Protein AF-A0A258F4G3-F1 (afdb_monomer)

Solvent-accessible surface area (backbone atoms only — not comparable to full-atom values): 7274 Å² total; per-residue (Å²): 92,36,35,37,30,39,37,43,31,56,53,98,66,34,34,42,35,40,45,36,30,35,35,77,88,66,51,76,47,81,45,22,35,38,32,41,83,88,64,53,74,43,80,47,88,62,54,54,81,36,67,38,81,53,47,95,53,61,33,77,40,55,47,63,16,36,92,96,49,75,47,42,82,75,41,84,76,43,73,40,77,32,38,36,31,28,35,31,37,32,33,57,94,90,41,79,27,69,17,48,34,36,28,38,33,43,62,53,58,68,37,73,87,48,54,70,58,68,79,51,80,73,86,74,83,81,82,86,81,135

Mean predicted aligned error: 4.15 Å

Sequence (130 aa):
FHFWTWGRFPLRDRTVCFYDATRADGSVLALGVEVDRQGEVREIEPPPLTPFPRSGWRVRRETRADPGHAPRQVMSLLDAPFYSRALVETRIGGETSVGVHEALDLTRYARPWLKPMIAFRVPRRAGWRF

Foldseek 3Di:
DQKWKWKWWDDPFWIKIWIWDQDPVRDIDTWIWIQGPVRDIDTDDFADWAWAQAFPLRATDTDTAHPPWHKDFPAWDDDANFKGWTFIWHHGPNTITTIIMMMGGVNRVPDPVRVVVVVDDGDDDPDDDD

Radius of gyration: 15.57 Å; Cα contacts (8 Å, |Δi|>4): 295; chains: 1; bounding box: 41×30×42 Å

pLDDT: mean 93.41, std 9.29, range [54.09, 98.69]

Nearest PDB structures (foldseek):
  1vkd-assembly1_A  TM=3.384E-01  e=5.674E-01  Thermotoga maritima MSB8
  8wt1-assembly1_C  TM=3.484E-01  e=1.744E+00  Geobacillus stearothermophilus ATCC 12980
  8wt1-assembly1_H  TM=3.507E-01  e=1.836E+00  Geobacillus stearothermophilus ATCC 12980
  8wt1-assembly2_F  TM=3.454E-01  e=2.370E+00  Geobacillus stearothermophilus ATCC 12980
  4udg-assembly1_A  TM=2.204E-01  e=5.097E+00  uncultured organism

Secondary structure (DSSP, 8-state):
--EEEEEEEE-SSEEEEEEEEE-TTS-EEEEEEEEETT--EEEEPPPPEEEEPPPTT---EEEE--TTPPPEEEEEEEEETTEEEEEEEEEETTEEEEEEEEEEEHHHHT-GGGHHHHTSPPPPPS----

Structure (mmCIF, N/CA/C/O backbone):
data_AF-A0A258F4G3-F1
#
_entry.id   AF-A0A258F4G3-F1
#
loop_
_atom_site.group_PDB
_atom_site.id
_atom_site.type_symbol
_atom_site.label_atom_id
_atom_site.label_alt_id
_atom_site.label_comp_id
_atom_site.label_asym_id
_atom_site.label_entity_id
_atom_site.label_seq_id
_atom_site.pdbx_PDB_ins_code
_atom_site.Cartn_x
_atom_site.Cartn_y
_atom_site.Cartn_z
_atom_site.occupancy
_atom_site.B_iso_or_equiv
_atom_site.auth_seq_id
_atom_site.auth_comp_id
_atom_site.auth_asym_id
_atom_site.auth_atom_id
_atom_site.pdbx_PDB_model_num
ATOM 1 N N . PHE A 1 1 ? 13.304 2.522 -3.358 1.00 82.81 1 PHE A N 1
ATOM 2 C CA . PHE A 1 1 ? 12.385 1.423 -2.993 1.00 82.81 1 PHE A CA 1
ATOM 3 C C . PHE A 1 1 ? 12.206 0.512 -4.197 1.00 82.81 1 PHE A C 1
ATOM 5 O O . PHE A 1 1 ? 12.296 1.014 -5.310 1.00 82.81 1 PHE A O 1
ATOM 12 N N . HIS A 1 2 ? 11.969 -0.782 -3.989 1.00 94.06 2 HIS A N 1
ATOM 13 C CA . HIS A 1 2 ? 11.539 -1.722 -5.034 1.00 94.06 2 HIS A CA 1
ATOM 14 C C . HIS A 1 2 ? 10.019 -1.715 -5.182 1.00 94.06 2 HIS A C 1
ATOM 16 O O . HIS A 1 2 ? 9.495 -1.625 -6.290 1.00 94.06 2 HIS A O 1
ATOM 22 N N . PHE A 1 3 ? 9.313 -1.733 -4.054 1.00 97.06 3 PHE A N 1
ATOM 23 C CA . PHE A 1 3 ? 7.858 -1.765 -4.005 1.00 97.06 3 PHE A CA 1
ATOM 24 C C . PHE A 1 3 ? 7.357 -0.951 -2.819 1.00 97.06 3 PHE A C 1
ATOM 26 O O . PHE A 1 3 ? 8.004 -0.932 -1.773 1.00 97.06 3 PHE A O 1
ATOM 33 N N . TRP A 1 4 ? 6.224 -0.283 -2.990 1.00 97.31 4 TRP A N 1
ATOM 34 C CA . TRP A 1 4 ? 5.587 0.507 -1.948 1.00 97.31 4 TRP A CA 1
ATOM 35 C C . TRP A 1 4 ? 4.071 0.400 -2.056 1.00 97.31 4 TRP A C 1
ATOM 37 O O . TRP A 1 4 ? 3.524 0.444 -3.161 1.00 97.31 4 TRP A O 1
ATOM 47 N N . THR A 1 5 ? 3.402 0.295 -0.915 1.00 98.19 5 THR A N 1
ATOM 48 C CA . THR A 1 5 ? 1.953 0.445 -0.814 1.00 98.19 5 THR A CA 1
ATOM 49 C C . THR A 1 5 ? 1.598 1.464 0.245 1.00 98.19 5 THR A C 1
ATOM 51 O O . THR A 1 5 ? 2.279 1.606 1.262 1.00 98.19 5 THR A O 1
ATOM 54 N N . TRP A 1 6 ? 0.489 2.149 0.008 1.00 98.19 6 TRP A N 1
ATOM 55 C CA . TRP A 1 6 ? -0.111 3.043 0.980 1.00 98.19 6 TRP A CA 1
ATOM 56 C C . TRP A 1 6 ? -1.609 2.825 1.042 1.00 98.19 6 TRP A C 1
ATOM 58 O O . TRP A 1 6 ? -2.254 2.580 0.024 1.00 98.19 6 TRP A O 1
ATOM 68 N N . GLY A 1 7 ? -2.161 2.904 2.243 1.00 98.25 7 GLY A N 1
ATOM 69 C CA . GLY A 1 7 ? -3.592 2.821 2.465 1.00 98.25 7 GLY A CA 1
ATOM 70 C C . GLY A 1 7 ? -4.050 3.861 3.470 1.00 98.25 7 GLY A C 1
ATOM 71 O O . GLY A 1 7 ? -3.337 4.134 4.431 1.00 98.25 7 GLY A O 1
ATOM 72 N N . ARG A 1 8 ? -5.245 4.415 3.267 1.00 98.56 8 ARG A N 1
ATOM 73 C CA . ARG A 1 8 ? -5.933 5.258 4.248 1.00 98.56 8 ARG A CA 1
ATOM 74 C C . ARG A 1 8 ? -7.380 4.816 4.377 1.00 98.56 8 ARG A C 1
ATOM 76 O O . ARG A 1 8 ? -8.151 4.947 3.423 1.00 98.56 8 ARG A O 1
ATOM 83 N N . PHE A 1 9 ? -7.733 4.340 5.564 1.00 98.50 9 PHE A N 1
ATOM 84 C CA . PHE A 1 9 ? -9.012 3.712 5.862 1.00 98.50 9 PHE A CA 1
ATOM 85 C C . PHE A 1 9 ? -9.711 4.470 6.996 1.00 98.50 9 PHE A C 1
ATOM 87 O O . PHE A 1 9 ? -9.175 4.536 8.106 1.00 98.50 9 PHE A O 1
ATOM 94 N N . PRO A 1 10 ? -10.879 5.082 6.739 1.00 98.12 10 PRO A N 1
ATOM 95 C CA . PRO A 1 10 ? -11.687 5.659 7.801 1.00 98.12 10 PRO A CA 1
ATOM 96 C C 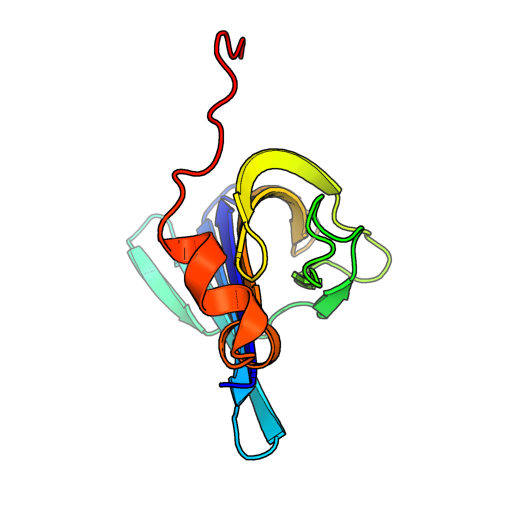. PRO A 1 10 ? -12.340 4.537 8.617 1.00 98.12 10 PRO A C 1
ATOM 98 O O . PRO A 1 10 ? -13.016 3.670 8.065 1.00 98.12 10 PRO A O 1
ATOM 101 N N . LEU A 1 11 ? -12.1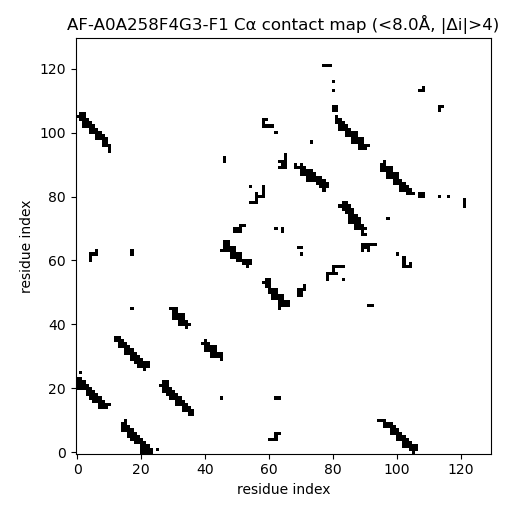35 4.560 9.924 1.00 97.56 11 LEU A N 1
ATOM 102 C CA . LEU A 1 11 ? -12.831 3.735 10.907 1.00 97.56 11 LEU A CA 1
ATOM 103 C C . LEU A 1 11 ? -13.915 4.578 11.587 1.00 97.56 11 LEU A C 1
ATOM 105 O O . LEU A 1 11 ? -14.040 5.781 11.328 1.00 97.56 11 LEU A O 1
ATOM 109 N N . ARG A 1 12 ? -14.725 3.969 12.456 1.00 96.31 12 ARG A N 1
ATOM 110 C CA . ARG A 1 12 ? -15.832 4.672 13.115 1.00 96.31 12 ARG A CA 1
ATOM 111 C C . ARG A 1 12 ? -15.368 5.889 13.893 1.00 96.31 12 ARG A C 1
ATOM 113 O O . ARG A 1 12 ? -16.130 6.846 13.950 1.00 96.31 12 ARG A O 1
ATOM 120 N N . ASP A 1 13 ? -14.199 5.870 14.523 1.00 96.25 13 ASP A N 1
ATOM 121 C CA . ASP A 1 13 ? -13.731 6.928 15.427 1.00 96.25 13 ASP A CA 1
ATOM 122 C C . ASP A 1 13 ? -12.353 7.507 15.119 1.00 96.25 13 ASP A C 1
ATOM 124 O O . ASP A 1 13 ? -11.940 8.477 15.752 1.00 96.25 13 ASP A O 1
ATOM 128 N N . ARG A 1 14 ? -11.670 6.960 14.122 1.00 97.44 14 ARG A N 1
ATOM 129 C CA . ARG A 1 14 ? -10.319 7.352 13.739 1.00 97.44 14 ARG A CA 1
ATOM 130 C C . ARG A 1 14 ? -10.078 7.048 12.274 1.00 97.44 14 ARG A C 1
ATOM 132 O O . ARG A 1 14 ? -10.870 6.377 11.622 1.00 97.44 14 ARG A O 1
ATOM 139 N N . THR A 1 15 ? -8.977 7.535 11.736 1.00 98.44 15 THR A N 1
ATOM 140 C CA . THR A 1 15 ? -8.474 7.115 10.428 1.00 98.44 15 THR A CA 1
ATOM 141 C C . THR A 1 15 ? -7.178 6.367 10.636 1.00 98.44 15 THR A C 1
ATOM 143 O O . THR A 1 15 ? -6.304 6.866 11.334 1.00 98.44 15 THR A O 1
ATOM 146 N N . VAL A 1 16 ? -7.032 5.209 10.003 1.00 98.44 16 VAL A N 1
ATOM 147 C CA . VAL A 1 16 ? -5.760 4.486 9.984 1.00 98.44 16 VAL A CA 1
ATOM 148 C C . VAL A 1 16 ? -5.089 4.631 8.626 1.00 98.44 16 VAL A C 1
ATOM 150 O O . VAL A 1 16 ? -5.724 4.534 7.572 1.00 98.44 16 VAL A O 1
ATOM 153 N N . CYS A 1 17 ? -3.791 4.885 8.663 1.00 98.50 17 CYS A N 1
ATOM 154 C CA . CYS A 1 17 ? -2.909 5.021 7.524 1.00 98.50 17 CYS A CA 1
ATOM 155 C C . CYS A 1 17 ? -1.832 3.943 7.611 1.00 98.50 17 CYS A C 1
ATOM 157 O O . CYS A 1 17 ? -1.222 3.754 8.660 1.00 98.50 17 CYS A O 1
ATOM 159 N N . PHE A 1 18 ? -1.563 3.277 6.496 1.00 98.44 18 PHE A N 1
ATOM 160 C CA . PHE A 1 18 ? -0.508 2.276 6.401 1.00 98.44 18 PHE A CA 1
ATOM 161 C C . PHE A 1 18 ? 0.483 2.674 5.320 1.00 98.44 18 PHE A C 1
ATOM 163 O O . PHE A 1 18 ? 0.072 3.045 4.219 1.00 98.44 18 PHE A O 1
ATOM 170 N N . TYR A 1 19 ? 1.772 2.588 5.633 1.00 97.94 19 TYR A N 1
ATOM 171 C CA . TYR A 1 19 ? 2.868 2.779 4.692 1.00 97.94 19 TYR A CA 1
ATOM 172 C C . TYR A 1 19 ? 3.777 1.560 4.745 1.00 97.94 19 TYR A C 1
ATOM 174 O O . TYR A 1 19 ? 4.467 1.324 5.736 1.00 97.94 19 TYR A O 1
ATOM 182 N N . ASP A 1 20 ? 3.812 0.822 3.643 1.00 97.88 20 ASP A N 1
ATOM 183 C CA . ASP A 1 20 ? 4.613 -0.386 3.522 1.00 97.88 20 ASP A CA 1
ATOM 184 C C . ASP A 1 20 ? 5.577 -0.239 2.360 1.00 97.88 20 ASP A C 1
ATOM 186 O O . ASP A 1 20 ? 5.211 0.251 1.290 1.00 97.88 20 ASP A O 1
ATOM 190 N N . ALA A 1 21 ? 6.827 -0.648 2.552 1.00 97.25 21 ALA A N 1
ATOM 191 C CA . ALA A 1 21 ? 7.805 -0.581 1.480 1.00 97.25 21 ALA A CA 1
ATOM 192 C C . ALA A 1 21 ? 8.845 -1.688 1.573 1.00 97.25 21 ALA A C 1
ATOM 194 O O . ALA A 1 21 ? 9.402 -1.947 2.633 1.00 97.25 21 ALA A O 1
ATOM 195 N N . THR A 1 22 ? 9.204 -2.250 0.425 1.00 97.50 22 THR A N 1
ATOM 196 C CA . THR A 1 22 ? 10.475 -2.952 0.249 1.00 97.50 22 THR A CA 1
ATOM 197 C C . THR A 1 22 ? 11.488 -1.936 -0.272 1.00 97.50 22 THR A C 1
ATOM 199 O O . THR A 1 22 ? 11.337 -1.391 -1.372 1.00 97.50 22 THR A O 1
ATOM 202 N N . ARG A 1 23 ? 12.512 -1.623 0.522 1.00 95.69 23 ARG A N 1
ATOM 203 C CA . ARG A 1 23 ? 13.587 -0.690 0.160 1.00 95.69 23 ARG A CA 1
ATOM 204 C C . ARG A 1 23 ? 14.545 -1.322 -0.852 1.00 95.69 23 ARG A C 1
ATOM 206 O O . ARG A 1 23 ? 14.472 -2.511 -1.140 1.00 95.69 23 ARG A O 1
ATOM 213 N N . ALA A 1 24 ? 15.401 -0.497 -1.460 1.00 94.19 24 ALA A N 1
ATOM 214 C CA . ALA A 1 24 ? 16.312 -0.958 -2.514 1.00 94.19 24 ALA A CA 1
ATOM 215 C C . ALA A 1 24 ? 17.356 -1.967 -1.997 1.00 94.19 24 ALA A C 1
ATOM 217 O O . ALA A 1 24 ? 17.752 -2.868 -2.731 1.00 94.19 24 ALA A O 1
ATOM 218 N N . ASP A 1 25 ? 17.739 -1.832 -0.728 1.00 94.75 25 ASP A N 1
ATOM 219 C CA . ASP A 1 25 ? 18.624 -2.737 0.012 1.00 94.75 25 ASP A CA 1
ATOM 220 C C . ASP A 1 25 ? 17.922 -4.020 0.506 1.00 94.75 25 ASP A C 1
ATOM 222 O O . ASP A 1 25 ? 18.546 -4.851 1.156 1.00 94.75 25 ASP A O 1
ATOM 226 N N . GLY A 1 26 ? 16.628 -4.190 0.210 1.00 94.56 26 GLY A N 1
ATOM 227 C CA . GLY A 1 26 ? 15.824 -5.332 0.647 1.00 94.56 26 GLY A CA 1
ATOM 228 C C . GLY A 1 26 ? 15.202 -5.187 2.038 1.00 94.56 26 GLY A C 1
ATOM 229 O O . GLY A 1 26 ? 14.345 -5.998 2.387 1.00 94.56 26 GLY A O 1
ATOM 230 N N . SER A 1 27 ? 15.550 -4.153 2.812 1.00 97.12 27 SER A N 1
ATOM 231 C CA . SER A 1 27 ? 14.906 -3.899 4.105 1.00 97.12 27 SER A CA 1
ATOM 232 C C . SER A 1 27 ? 13.426 -3.539 3.935 1.00 97.12 27 SER A C 1
ATOM 234 O O . SER A 1 27 ? 13.006 -3.003 2.903 1.00 97.12 27 SER A O 1
ATOM 236 N N . VAL A 1 28 ?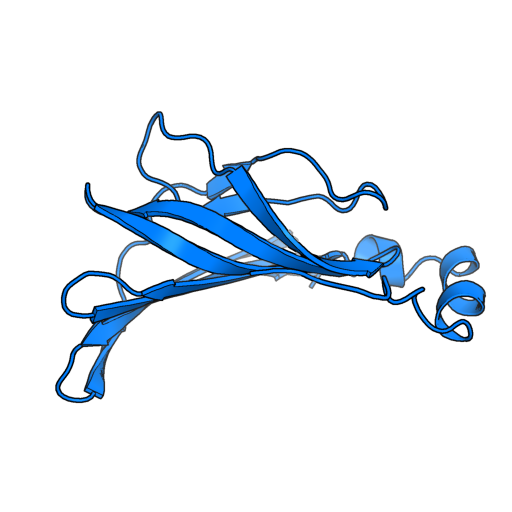 12.616 -3.840 4.951 1.00 96.50 28 VAL A N 1
ATOM 237 C CA . VAL A 1 28 ? 11.166 -3.608 4.927 1.00 96.50 28 VAL A CA 1
ATOM 238 C C . VAL A 1 28 ? 10.806 -2.452 5.857 1.00 96.50 28 VAL A C 1
ATOM 240 O O . VAL A 1 28 ? 11.317 -2.347 6.968 1.00 96.50 28 VAL A O 1
ATOM 243 N N . LEU A 1 29 ? 9.926 -1.575 5.380 1.00 96.44 29 LEU A N 1
ATOM 244 C CA . LEU A 1 29 ? 9.185 -0.611 6.185 1.00 96.44 29 LEU A CA 1
ATOM 245 C C . LEU A 1 29 ? 7.760 -1.133 6.364 1.00 96.44 29 LEU A C 1
ATOM 247 O O . LEU A 1 29 ? 7.130 -1.527 5.382 1.00 96.44 29 LEU A O 1
ATOM 251 N N . ALA A 1 30 ? 7.276 -1.084 7.599 1.00 97.12 30 ALA A N 1
ATOM 252 C CA . ALA A 1 30 ? 5.920 -1.424 7.994 1.00 97.12 30 ALA A CA 1
ATOM 253 C C . ALA A 1 30 ? 5.456 -0.382 9.015 1.00 97.12 30 ALA A C 1
ATOM 255 O O . ALA A 1 30 ? 5.778 -0.500 10.189 1.00 97.12 30 ALA A O 1
ATOM 256 N N . LEU A 1 31 ? 4.764 0.662 8.561 1.00 98.00 31 LEU A N 1
ATOM 257 C CA . LEU A 1 31 ? 4.300 1.750 9.420 1.00 98.00 31 LEU A CA 1
ATOM 258 C C . LEU A 1 31 ? 2.772 1.767 9.456 1.00 98.00 31 LEU A C 1
ATOM 260 O O . LEU A 1 31 ? 2.130 1.906 8.411 1.00 98.00 31 LEU A O 1
ATOM 264 N N . GLY A 1 32 ? 2.205 1.663 10.656 1.00 98.25 32 GLY A N 1
ATOM 265 C CA . GLY A 1 32 ? 0.796 1.919 10.935 1.00 98.25 32 GLY A CA 1
ATOM 266 C C . GLY A 1 32 ? 0.645 3.197 11.749 1.00 98.25 32 GLY A C 1
ATOM 267 O O . GLY A 1 32 ? 1.324 3.379 12.750 1.00 98.25 32 GLY A O 1
ATOM 268 N N . VAL A 1 33 ? -0.244 4.087 11.326 1.00 98.31 33 VAL A N 1
ATOM 269 C CA . VAL A 1 33 ? -0.553 5.328 12.043 1.00 98.31 33 VAL A CA 1
ATOM 270 C C . VAL A 1 33 ? -2.058 5.449 12.172 1.00 98.31 33 VAL A C 1
ATOM 272 O O . VAL A 1 33 ? -2.767 5.290 11.182 1.00 98.31 33 VAL A O 1
ATOM 275 N N . GLU A 1 34 ? -2.551 5.775 13.355 1.00 97.94 34 GLU A N 1
ATOM 276 C CA . GLU A 1 34 ? -3.927 6.207 13.551 1.00 97.94 34 GLU A CA 1
ATOM 277 C C . GLU A 1 34 ? -3.997 7.700 13.865 1.00 97.94 34 GLU A C 1
ATOM 279 O O . GLU A 1 34 ? -3.102 8.272 14.487 1.00 97.94 34 GLU A O 1
ATOM 284 N N . VAL A 1 35 ? -5.072 8.327 13.398 1.00 98.31 35 VAL A N 1
ATOM 285 C CA . VAL A 1 35 ? -5.413 9.721 13.673 1.00 98.31 35 VAL A CA 1
ATOM 286 C C . VAL A 1 35 ? -6.827 9.743 14.228 1.00 98.31 35 VAL A C 1
ATOM 288 O O . VAL A 1 35 ? -7.765 9.356 13.521 1.00 98.31 35 VAL A O 1
ATOM 291 N N . ASP A 1 36 ? -6.985 10.147 15.486 1.00 97.12 36 ASP A N 1
ATOM 292 C CA . ASP A 1 36 ? -8.302 10.228 16.121 1.00 97.12 36 ASP A CA 1
ATOM 293 C C . ASP A 1 36 ? -9.066 11.506 15.727 1.00 97.12 36 ASP A C 1
ATOM 295 O O . ASP A 1 36 ? -8.599 12.336 14.941 1.00 97.12 36 ASP A O 1
ATOM 299 N N . ARG A 1 37 ? -10.297 11.657 16.229 1.00 95.75 37 ARG A N 1
ATOM 300 C CA . ARG A 1 37 ? -11.152 12.814 15.905 1.00 95.75 37 ARG A CA 1
ATOM 301 C C . ARG A 1 37 ? -10.602 14.147 16.399 1.00 95.75 37 ARG A C 1
ATOM 303 O O . ARG A 1 37 ? -11.015 15.185 15.888 1.00 95.75 37 ARG A O 1
ATOM 310 N N . GLN A 1 38 ? -9.737 14.120 17.405 1.00 96.75 38 GLN A N 1
ATOM 311 C CA . GLN A 1 38 ? -9.098 15.295 17.978 1.00 96.75 38 GLN A CA 1
ATOM 312 C C . GLN A 1 38 ? -7.852 15.689 17.175 1.00 96.75 38 GLN A C 1
ATOM 314 O O . GLN A 1 38 ? -7.315 16.773 17.379 1.00 96.75 38 GLN A O 1
ATOM 319 N N . GLY A 1 39 ? -7.446 14.850 16.218 1.00 95.62 39 GLY A N 1
ATOM 320 C CA . GLY A 1 39 ? -6.251 15.045 15.412 1.00 95.62 39 GLY A CA 1
ATOM 321 C C . GLY A 1 39 ? -4.989 14.510 16.082 1.00 95.62 39 GLY A C 1
ATOM 322 O O . GLY A 1 39 ? -3.903 14.741 15.552 1.00 95.62 39 GLY A O 1
ATOM 323 N N . GLU A 1 40 ? -5.109 13.792 17.203 1.00 97.62 40 GLU A N 1
ATOM 324 C CA . GLU A 1 40 ? -3.961 13.141 17.825 1.00 97.62 40 GLU A CA 1
ATOM 325 C C . GLU A 1 40 ? -3.485 11.995 16.941 1.00 97.62 40 GLU A C 1
ATOM 327 O O . GLU A 1 40 ? -4.278 11.191 16.441 1.00 97.62 40 GLU A O 1
ATOM 332 N N . VAL A 1 41 ? -2.170 11.925 16.762 1.00 97.94 41 VAL A N 1
ATOM 333 C CA . VAL A 1 41 ? -1.513 10.964 15.879 1.00 97.94 41 VAL A CA 1
ATOM 334 C C . VAL A 1 41 ? -0.758 9.954 16.729 1.00 97.94 41 VAL A C 1
ATOM 336 O O . VAL A 1 41 ? 0.071 10.334 17.556 1.00 97.94 41 VAL A O 1
ATOM 339 N N . ARG A 1 42 ? -1.018 8.664 16.514 1.00 98.00 42 ARG A N 1
ATOM 340 C CA . ARG A 1 42 ? -0.335 7.575 17.224 1.00 98.00 42 ARG A CA 1
ATOM 341 C C . ARG A 1 42 ? 0.163 6.533 16.237 1.00 98.00 42 ARG A C 1
ATOM 343 O O . ARG A 1 42 ? -0.544 6.164 15.303 1.00 98.00 42 ARG A O 1
ATOM 350 N N . GLU A 1 43 ? 1.383 6.058 16.448 1.00 98.19 43 GLU A N 1
ATOM 351 C CA . GLU A 1 43 ? 1.872 4.865 15.762 1.00 98.19 43 GLU A CA 1
ATOM 352 C C . GLU A 1 43 ? 1.193 3.626 16.360 1.00 98.19 43 GLU A C 1
ATOM 354 O O . GLU A 1 43 ? 0.980 3.550 17.572 1.00 98.19 43 GLU A O 1
ATOM 359 N N . ILE A 1 44 ? 0.827 2.674 15.505 1.00 97.44 44 ILE A N 1
ATOM 360 C CA . ILE A 1 44 ? 0.182 1.416 15.887 1.00 97.44 44 ILE A CA 1
ATOM 361 C C . ILE A 1 44 ? 0.913 0.245 15.246 1.00 97.44 44 ILE A C 1
ATOM 363 O O . ILE A 1 44 ? 1.456 0.372 14.148 1.00 97.44 44 ILE A O 1
ATOM 367 N N . GLU A 1 45 ? 0.840 -0.921 15.885 1.00 97.00 45 GLU A N 1
ATOM 368 C CA . GLU A 1 45 ? 1.245 -2.163 15.235 1.00 97.00 45 GLU A CA 1
ATOM 369 C C . GLU A 1 45 ? 0.263 -2.463 14.088 1.00 97.00 45 GLU A C 1
ATOM 371 O O . GLU A 1 45 ? -0.939 -2.637 14.332 1.00 97.00 45 GLU A O 1
ATOM 376 N N . PRO A 1 46 ? 0.716 -2.485 12.823 1.00 96.94 46 PRO A N 1
ATOM 377 C CA . PRO A 1 46 ? -0.184 -2.706 11.706 1.00 96.94 46 PRO A CA 1
ATOM 378 C C . PRO A 1 46 ? -0.656 -4.173 11.661 1.00 96.94 46 PRO A C 1
ATOM 380 O O . PRO A 1 46 ? 0.145 -5.084 11.877 1.00 96.94 46 PRO A O 1
ATOM 383 N N . PRO A 1 47 ? -1.919 -4.447 11.271 1.00 96.75 47 PRO A N 1
ATOM 384 C CA . PRO A 1 47 ? -2.364 -5.807 10.964 1.00 96.75 47 PRO A CA 1
ATOM 385 C C . PRO A 1 47 ? -1.488 -6.456 9.882 1.00 96.75 47 PRO A C 1
ATOM 387 O O . PRO A 1 47 ? -0.815 -5.739 9.138 1.00 96.75 47 PRO A O 1
ATOM 390 N N . PRO A 1 48 ? -1.508 -7.787 9.708 1.00 97.25 48 PRO A N 1
ATOM 391 C CA . PRO A 1 48 ? -0.721 -8.454 8.673 1.00 97.25 48 PRO A CA 1
ATOM 392 C C . PRO A 1 48 ? -0.951 -7.893 7.260 1.00 97.25 48 PRO A C 1
ATOM 394 O O . PRO A 1 48 ? -2.059 -7.497 6.885 1.00 97.25 48 PRO A O 1
ATOM 397 N N . LEU A 1 49 ? 0.108 -7.891 6.443 1.00 97.38 49 LEU A N 1
ATOM 398 C CA . LEU A 1 49 ? -0.015 -7.637 5.007 1.00 97.38 49 LEU A CA 1
ATOM 399 C C . LEU A 1 49 ? -0.740 -8.804 4.344 1.00 97.38 49 LEU A C 1
ATOM 401 O O . LEU A 1 49 ? -0.296 -9.948 4.432 1.00 97.38 49 LEU A O 1
ATOM 405 N N . THR A 1 50 ? -1.820 -8.496 3.635 1.00 98.31 50 THR A N 1
ATOM 406 C CA . THR A 1 50 ? -2.626 -9.490 2.931 1.00 98.31 50 THR A CA 1
ATOM 407 C C . THR A 1 50 ? -2.654 -9.180 1.433 1.00 98.31 50 THR A C 1
ATOM 409 O O . THR A 1 50 ? -3.055 -8.077 1.033 1.00 98.31 50 THR A O 1
ATOM 412 N N . PRO A 1 51 ? -2.219 -10.120 0.572 1.00 97.75 51 PRO A N 1
ATOM 413 C CA . PRO A 1 51 ? -2.290 -9.951 -0.870 1.00 97.75 51 PRO A CA 1
ATOM 414 C C . PRO A 1 51 ? -3.738 -10.035 -1.355 1.00 97.75 51 PRO A C 1
ATOM 416 O O . PRO A 1 51 ? -4.571 -10.742 -0.793 1.00 97.75 51 PRO A O 1
ATOM 419 N N . PHE A 1 52 ? -4.027 -9.350 -2.455 1.00 97.75 52 PHE A N 1
ATOM 420 C CA . PHE A 1 52 ? -5.323 -9.422 -3.130 1.00 97.75 52 PHE A CA 1
ATOM 421 C C . PHE A 1 52 ? -5.124 -9.379 -4.655 1.00 97.75 52 PHE A C 1
ATOM 423 O O . PHE A 1 52 ? -3.982 -9.223 -5.111 1.00 97.75 52 PHE A O 1
ATOM 430 N N . PRO A 1 53 ? -6.176 -9.574 -5.484 1.00 97.75 53 PRO A N 1
ATOM 431 C CA . PRO A 1 53 ? -6.020 -9.663 -6.934 1.00 97.75 53 PRO A CA 1
ATOM 432 C C . PRO A 1 53 ? -5.169 -8.526 -7.499 1.00 97.75 53 PRO A C 1
ATOM 434 O O . PRO A 1 53 ? -5.279 -7.386 -7.058 1.00 97.75 53 PRO A O 1
ATOM 437 N N . ARG A 1 54 ? -4.321 -8.810 -8.487 1.00 97.69 54 ARG A N 1
ATOM 438 C CA . ARG A 1 54 ? -3.450 -7.799 -9.116 1.00 97.69 54 ARG A CA 1
ATOM 439 C C . ARG A 1 54 ? -4.278 -6.763 -9.889 1.00 97.69 54 ARG A C 1
ATOM 441 O O . ARG A 1 54 ? -5.448 -7.005 -10.182 1.00 97.69 54 ARG A O 1
ATOM 448 N N . SER A 1 55 ? -3.687 -5.609 -10.206 1.00 95.19 55 SER A N 1
ATOM 449 C CA . SER A 1 55 ? -4.357 -4.613 -11.061 1.00 95.19 55 SER A CA 1
ATOM 450 C C . SER A 1 55 ? -4.546 -5.135 -12.498 1.00 95.19 55 SER A C 1
ATOM 452 O O . SER A 1 55 ? -3.984 -6.175 -12.857 1.00 95.19 55 SER A O 1
ATOM 454 N N . GLY A 1 56 ? -5.293 -4.424 -13.348 1.00 92.75 56 GLY A N 1
ATOM 455 C CA . GLY A 1 56 ? -5.439 -4.761 -14.770 1.00 92.75 56 GLY A CA 1
ATOM 456 C C . GLY A 1 56 ? -4.098 -4.755 -15.509 1.00 92.75 56 GLY A C 1
ATOM 457 O O . GLY A 1 56 ? -3.839 -5.618 -16.345 1.00 92.75 56 GLY A O 1
ATOM 458 N N . TRP A 1 57 ? -3.172 -3.889 -15.095 1.00 92.81 57 TRP A N 1
ATOM 459 C CA . TRP A 1 57 ? -1.772 -3.905 -15.533 1.00 92.81 57 TRP A CA 1
ATOM 460 C C . TRP A 1 57 ? -0.883 -4.924 -14.804 1.00 92.81 57 TRP A C 1
ATOM 462 O O . TRP A 1 57 ? 0.349 -4.872 -14.897 1.00 92.81 57 TRP A O 1
ATOM 472 N N . ARG A 1 58 ? -1.475 -5.867 -14.066 1.00 95.06 58 ARG A N 1
ATOM 473 C CA . ARG A 1 58 ? -0.798 -6.903 -13.272 1.00 95.06 58 ARG A CA 1
ATOM 474 C C . ARG A 1 58 ? 0.148 -6.353 -12.197 1.00 95.06 58 ARG A C 1
ATOM 476 O O . ARG A 1 58 ? 1.092 -7.045 -11.802 1.00 95.06 58 ARG A O 1
ATOM 483 N N . VAL A 1 59 ? -0.052 -5.123 -11.719 1.00 96.38 59 VAL A N 1
ATOM 484 C CA . VAL A 1 59 ? 0.723 -4.583 -10.585 1.00 96.38 59 VAL A CA 1
ATOM 485 C C . VAL A 1 59 ? 0.393 -5.407 -9.337 1.00 96.38 59 VAL A C 1
ATOM 487 O O . VAL A 1 59 ? -0.773 -5.746 -9.119 1.00 96.38 59 VAL A O 1
ATOM 490 N N . ARG A 1 60 ? 1.420 -5.816 -8.572 1.00 96.94 60 ARG A N 1
ATOM 491 C CA . ARG A 1 60 ? 1.226 -6.528 -7.295 1.00 96.94 60 ARG A CA 1
ATOM 492 C C . ARG A 1 60 ? 0.465 -5.609 -6.349 1.00 96.94 60 ARG A C 1
ATOM 494 O O . ARG A 1 60 ? 0.762 -4.420 -6.307 1.00 96.94 60 ARG A O 1
ATOM 501 N N . ARG A 1 61 ? -0.487 -6.156 -5.594 1.00 97.81 61 ARG A N 1
ATOM 502 C CA . ARG A 1 61 ? -1.227 -5.399 -4.590 1.00 97.81 61 ARG A CA 1
ATOM 503 C C . ARG A 1 61 ? -1.357 -6.196 -3.305 1.00 97.81 61 ARG A C 1
ATOM 505 O O . ARG A 1 61 ? -1.630 -7.393 -3.331 1.00 97.81 61 ARG A O 1
ATOM 512 N N . GLU A 1 62 ? -1.151 -5.490 -2.212 1.00 97.81 62 GLU A N 1
ATOM 513 C CA . GLU A 1 62 ? -1.274 -5.963 -0.843 1.00 97.81 62 GLU A CA 1
ATOM 514 C C . GLU A 1 62 ? -1.640 -4.766 0.029 1.00 97.81 62 GLU A C 1
ATOM 516 O O . GLU A 1 62 ? -1.302 -3.626 -0.295 1.00 97.81 62 GLU A O 1
ATOM 521 N N . THR A 1 63 ? -2.409 -5.009 1.080 1.00 98.06 63 THR A N 1
ATOM 522 C CA . THR A 1 63 ? -2.757 -3.993 2.076 1.00 98.06 63 THR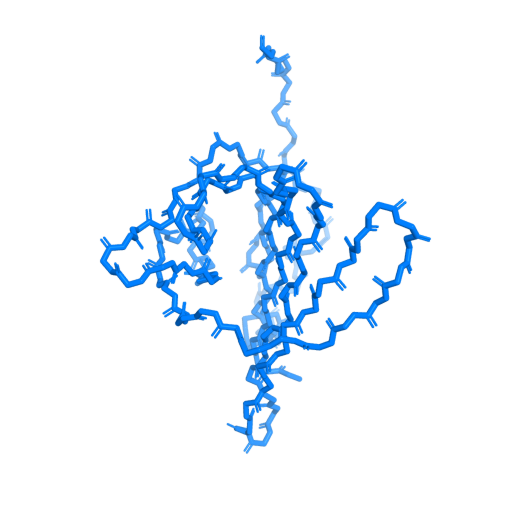 A CA 1
ATOM 523 C C . THR A 1 63 ? -2.952 -4.660 3.432 1.00 98.06 63 THR A C 1
ATOM 525 O O . THR A 1 63 ? -2.919 -5.888 3.521 1.00 98.06 63 THR A O 1
ATOM 528 N N . ARG A 1 64 ? -3.109 -3.870 4.495 1.00 97.94 64 ARG A N 1
ATOM 529 C CA . ARG A 1 64 ? -3.305 -4.404 5.843 1.00 97.94 64 ARG A CA 1
ATOM 530 C C . ARG A 1 64 ? -4.742 -4.901 6.012 1.00 97.94 64 ARG A C 1
ATOM 532 O O . ARG A 1 64 ? -5.694 -4.244 5.580 1.00 97.94 64 ARG A O 1
ATOM 539 N N . ALA A 1 65 ? -4.878 -6.075 6.615 1.00 98.25 65 ALA A N 1
ATOM 540 C CA . ALA A 1 65 ? -6.163 -6.688 6.919 1.00 98.25 65 ALA A CA 1
ATOM 541 C C . ALA A 1 65 ? -6.062 -7.553 8.173 1.00 98.25 65 ALA A C 1
ATOM 543 O O . ALA A 1 65 ? -5.003 -8.110 8.469 1.00 98.25 65 ALA A O 1
ATOM 544 N N . ASP A 1 66 ? -7.176 -7.691 8.880 1.00 98.12 66 ASP A N 1
ATOM 545 C CA . ASP A 1 66 ? -7.297 -8.638 9.979 1.00 98.12 66 ASP A CA 1
ATOM 546 C C . ASP A 1 66 ? -7.038 -10.079 9.498 1.00 98.12 66 ASP A C 1
ATOM 548 O O . ASP A 1 66 ? -7.392 -10.431 8.364 1.00 98.12 66 ASP A O 1
ATOM 552 N N . PRO A 1 67 ? -6.468 -10.950 10.353 1.00 97.56 67 PRO A N 1
ATOM 553 C CA . PRO A 1 67 ? -6.231 -12.347 10.012 1.00 97.56 67 PRO A CA 1
ATOM 554 C C . PRO A 1 67 ? -7.480 -13.047 9.458 1.00 97.56 67 PRO A C 1
ATOM 556 O O . PRO A 1 67 ? -8.563 -12.984 10.036 1.00 97.56 67 PRO A O 1
ATOM 559 N N . GLY A 1 68 ? -7.320 -13.736 8.325 1.00 96.06 68 GLY A N 1
ATOM 560 C CA . GLY A 1 68 ? -8.405 -14.459 7.655 1.00 96.06 68 GLY A CA 1
ATOM 561 C C . GLY A 1 68 ? -9.331 -13.595 6.789 1.00 96.06 68 GLY A C 1
ATOM 562 O O . GLY A 1 68 ? -10.218 -14.144 6.137 1.00 96.06 68 GLY A O 1
ATOM 563 N N . HIS A 1 69 ? -9.131 -12.274 6.726 1.00 97.19 69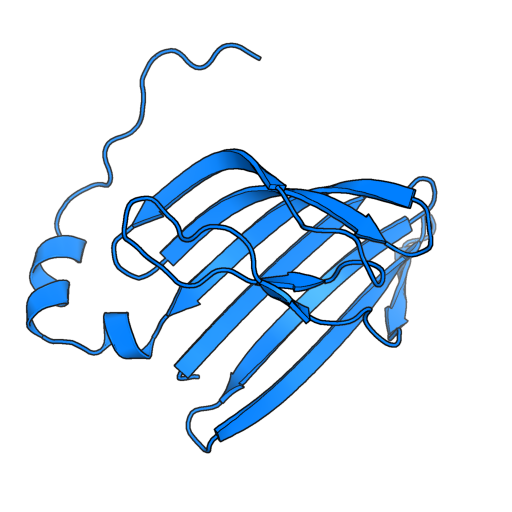 HIS A N 1
ATOM 564 C CA . HIS A 1 69 ? -9.888 -11.393 5.838 1.00 97.19 69 HIS A CA 1
ATOM 565 C C . HIS A 1 69 ? -9.103 -11.069 4.562 1.00 97.19 69 HIS A C 1
ATOM 567 O O . HIS A 1 69 ? -7.965 -10.615 4.621 1.00 97.19 69 HIS A O 1
ATOM 573 N N . ALA A 1 70 ? -9.725 -11.263 3.397 1.00 97.38 70 ALA A N 1
ATOM 574 C CA . ALA A 1 70 ? -9.127 -10.932 2.107 1.00 97.38 70 ALA A CA 1
ATOM 575 C C . ALA A 1 70 ? -9.614 -9.553 1.619 1.00 97.38 70 ALA A C 1
ATOM 577 O O . ALA A 1 70 ? -10.814 -9.403 1.372 1.00 97.38 70 ALA A O 1
ATOM 578 N N . PRO A 1 71 ? -8.718 -8.564 1.421 1.00 98.12 71 PRO A N 1
ATOM 579 C CA . PRO A 1 71 ? -9.088 -7.271 0.861 1.00 98.12 71 PRO A CA 1
ATOM 580 C C . PRO A 1 71 ? -9.701 -7.402 -0.533 1.00 98.12 71 PRO A C 1
ATOM 582 O O . PRO A 1 71 ? -9.292 -8.243 -1.341 1.00 98.12 71 PRO A O 1
ATOM 585 N N . ARG A 1 72 ? -10.633 -6.508 -0.864 1.00 97.81 72 ARG A N 1
ATOM 586 C CA . ARG A 1 72 ? -11.317 -6.508 -2.160 1.00 97.81 72 ARG A CA 1
ATOM 587 C C . ARG A 1 72 ? -11.331 -5.122 -2.779 1.00 97.81 72 ARG A C 1
ATOM 589 O O . ARG A 1 72 ? -11.662 -4.131 -2.139 1.00 97.81 72 ARG A O 1
ATOM 596 N N . GLN A 1 73 ? -11.031 -5.046 -4.073 1.00 97.62 73 GLN A N 1
ATOM 597 C CA . GLN A 1 73 ? -11.218 -3.806 -4.821 1.00 97.62 73 GLN A CA 1
ATOM 598 C C . GLN A 1 73 ? -12.713 -3.470 -4.922 1.00 97.62 73 GLN A C 1
ATOM 600 O O . GLN A 1 73 ? -13.494 -4.262 -5.451 1.00 97.62 73 GLN A O 1
ATOM 605 N N . VAL A 1 74 ? -13.078 -2.265 -4.491 1.00 97.56 74 VAL A N 1
ATOM 606 C CA . VAL A 1 74 ? -14.417 -1.684 -4.665 1.00 97.56 74 VAL A CA 1
ATOM 607 C C . VAL A 1 74 ? -14.474 -0.888 -5.963 1.00 97.56 74 VAL A C 1
ATOM 609 O O . VAL A 1 74 ? -15.353 -1.102 -6.791 1.00 97.56 74 VAL A O 1
ATOM 612 N N . MET A 1 75 ? -13.498 -0.002 -6.179 1.00 93.94 75 MET A N 1
ATOM 613 C CA . MET A 1 75 ? -13.488 0.907 -7.324 1.00 93.94 75 MET A CA 1
ATOM 614 C C . MET A 1 75 ? -12.063 1.165 -7.805 1.00 93.94 75 MET A C 1
ATOM 616 O O . MET A 1 75 ? -11.203 1.554 -7.024 1.00 93.94 75 MET A O 1
ATOM 620 N N . SER A 1 76 ? -11.802 0.986 -9.100 1.00 93.12 76 SER A N 1
ATOM 621 C CA . SER A 1 76 ? -10.532 1.417 -9.697 1.00 93.12 76 SER A CA 1
ATOM 622 C C . SER A 1 76 ? -10.553 2.931 -9.919 1.00 93.12 76 SER A C 1
ATOM 624 O O . SER A 1 76 ? -11.492 3.444 -10.523 1.00 93.12 76 SER A O 1
ATOM 626 N N . LEU A 1 77 ? -9.526 3.635 -9.439 1.00 92.50 77 LEU A N 1
ATOM 627 C CA . LEU A 1 77 ? -9.370 5.085 -9.613 1.00 92.50 77 LEU A CA 1
ATOM 628 C C . LEU A 1 77 ? -8.303 5.413 -10.664 1.00 92.50 77 LEU A C 1
ATOM 630 O O . 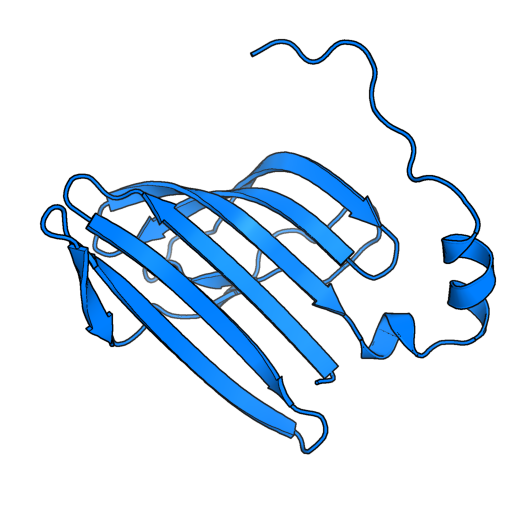LEU A 1 77 ? -8.477 6.327 -11.468 1.00 92.50 77 LEU A O 1
ATOM 634 N N . LEU A 1 78 ? -7.198 4.665 -10.659 1.00 91.88 78 LEU A N 1
ATOM 635 C CA . LEU A 1 78 ? -6.120 4.761 -11.638 1.00 91.88 78 LEU A CA 1
ATOM 636 C C . LEU A 1 78 ? -5.449 3.392 -11.772 1.00 91.88 78 LEU A C 1
ATOM 638 O O . LEU A 1 78 ? -5.121 2.762 -10.770 1.00 91.88 78 LEU A O 1
ATOM 642 N N . ASP A 1 79 ? -5.219 2.940 -13.000 1.00 91.38 79 ASP A N 1
ATOM 643 C CA . ASP A 1 79 ? -4.478 1.709 -13.271 1.00 91.38 79 ASP A CA 1
ATOM 644 C C . ASP A 1 79 ? -3.448 1.954 -14.379 1.00 91.38 79 ASP A C 1
ATOM 646 O O . ASP A 1 79 ? -3.799 2.327 -15.500 1.00 91.38 79 ASP A O 1
ATOM 650 N N . ALA A 1 80 ? -2.171 1.775 -14.048 1.00 91.88 80 ALA A N 1
ATOM 651 C CA . ALA A 1 80 ? -1.032 2.020 -14.919 1.00 91.88 80 ALA A CA 1
ATOM 652 C C . ALA A 1 80 ? -0.000 0.876 -14.816 1.00 91.88 80 ALA A C 1
ATOM 654 O O . ALA A 1 80 ? -0.001 0.114 -13.847 1.00 91.88 80 ALA A O 1
ATOM 655 N N . PRO A 1 81 ? 0.945 0.762 -15.769 1.00 93.19 81 PRO A N 1
ATOM 656 C CA . PRO A 1 81 ? 1.891 -0.357 -15.835 1.00 93.19 81 PRO A CA 1
ATOM 657 C C . PRO A 1 81 ? 2.800 -0.562 -14.614 1.00 93.19 81 PRO A C 1
ATOM 659 O O . PRO A 1 81 ? 3.421 -1.613 -14.499 1.00 93.19 81 PRO A O 1
ATOM 662 N N . PHE A 1 82 ? 2.924 0.417 -13.720 1.00 94.62 82 PHE A N 1
ATOM 663 C CA . PHE A 1 82 ? 3.770 0.350 -12.522 1.00 94.62 82 PHE A CA 1
ATOM 664 C C . PHE A 1 82 ? 3.092 0.930 -11.276 1.00 94.62 82 PHE A C 1
ATOM 666 O O . PHE A 1 82 ? 3.681 0.912 -10.199 1.00 94.62 82 PHE A O 1
ATOM 673 N N . TYR A 1 83 ? 1.877 1.458 -11.416 1.00 94.94 83 TYR A N 1
ATOM 674 C CA . TYR A 1 83 ? 1.170 2.153 -10.352 1.00 94.94 83 TYR A CA 1
ATOM 675 C C . TYR A 1 83 ? -0.326 1.871 -10.442 1.00 94.94 83 TYR A C 1
ATOM 677 O O . TYR A 1 83 ? -0.898 1.866 -11.531 1.00 94.94 83 TYR A O 1
ATOM 685 N N . SER A 1 84 ? -0.972 1.670 -9.302 1.00 96.12 84 SER A N 1
ATOM 686 C CA . SER A 1 84 ? -2.426 1.558 -9.230 1.00 96.12 84 SER A CA 1
ATOM 687 C C . SER A 1 84 ? -2.962 2.282 -8.007 1.00 96.12 84 SER A C 1
ATOM 689 O O . SER A 1 84 ? -2.367 2.174 -6.936 1.00 96.12 84 SER A O 1
ATOM 691 N N . ARG A 1 85 ? -4.114 2.938 -8.159 1.00 97.44 85 ARG A N 1
ATOM 692 C CA . ARG A 1 85 ? -4.913 3.524 -7.082 1.00 97.44 85 ARG A CA 1
ATOM 693 C C . ARG A 1 85 ? -6.343 3.000 -7.171 1.00 97.44 85 ARG A C 1
ATOM 695 O O . ARG A 1 85 ? -6.947 3.001 -8.248 1.00 97.44 85 ARG A O 1
ATOM 702 N N . ALA A 1 86 ? -6.903 2.583 -6.048 1.00 97.25 86 ALA A N 1
ATOM 703 C CA . ALA A 1 86 ? -8.265 2.073 -5.968 1.00 97.25 86 ALA A CA 1
ATOM 704 C C . ALA A 1 86 ? -8.903 2.391 -4.612 1.00 97.25 86 ALA A C 1
ATOM 706 O O . ALA A 1 86 ? -8.201 2.648 -3.639 1.00 97.25 86 ALA A O 1
ATOM 707 N N . LEU A 1 87 ? -10.232 2.335 -4.547 1.00 98.31 87 LEU A N 1
ATOM 708 C CA . LEU A 1 87 ? -10.921 2.070 -3.292 1.00 98.31 87 LEU A CA 1
ATOM 709 C C . LEU A 1 87 ? -10.878 0.571 -3.016 1.00 98.31 87 LEU A C 1
ATOM 711 O O . LEU A 1 87 ? -11.214 -0.238 -3.891 1.00 98.31 87 LEU A O 1
ATOM 715 N N . VAL A 1 88 ? -10.473 0.216 -1.806 1.00 98.50 88 VAL A N 1
ATOM 716 C CA . VAL A 1 88 ? -10.365 -1.158 -1.324 1.00 98.50 88 VAL A CA 1
ATOM 717 C C . VAL A 1 88 ? -11.175 -1.282 -0.044 1.00 98.50 88 VAL A C 1
ATOM 719 O O . VAL A 1 88 ? -11.077 -0.440 0.843 1.00 98.50 88 VAL A O 1
ATOM 722 N N . GLU A 1 89 ? -11.981 -2.330 0.022 1.00 98.69 89 GLU A N 1
ATOM 723 C CA . GLU A 1 89 ? -12.651 -2.794 1.227 1.00 98.69 89 GLU A CA 1
ATOM 724 C C . GLU A 1 89 ? -11.716 -3.763 1.951 1.00 98.69 89 GLU A C 1
ATOM 726 O O . GLU A 1 89 ? -11.153 -4.670 1.331 1.00 98.69 89 GLU A O 1
ATOM 731 N N . THR A 1 90 ? -11.527 -3.547 3.246 1.00 98.50 90 THR A N 1
ATOM 732 C CA . THR A 1 90 ? -10.751 -4.420 4.130 1.00 98.50 90 THR A CA 1
ATOM 733 C C . THR A 1 90 ? -11.385 -4.436 5.521 1.00 98.50 90 THR A C 1
ATOM 735 O O . THR A 1 90 ? -12.354 -3.717 5.786 1.00 98.50 90 THR A O 1
ATOM 738 N N . ARG A 1 91 ? -10.829 -5.243 6.422 1.00 98.38 91 ARG A N 1
ATOM 739 C CA . ARG A 1 91 ? -11.205 -5.293 7.831 1.00 98.38 91 ARG A CA 1
ATOM 740 C C . ARG A 1 91 ? -9.996 -4.957 8.689 1.00 98.38 91 ARG A C 1
ATOM 742 O O . ARG A 1 91 ? -8.937 -5.537 8.469 1.00 98.38 91 ARG A O 1
ATOM 749 N N . ILE A 1 92 ? -10.146 -4.011 9.610 1.00 97.75 92 ILE A N 1
ATOM 750 C CA . ILE A 1 92 ? -9.080 -3.550 10.504 1.00 97.75 92 ILE A CA 1
ATOM 751 C C . ILE A 1 92 ? -9.643 -3.461 11.920 1.00 97.75 92 ILE A C 1
ATOM 753 O O . ILE A 1 92 ? -10.607 -2.734 12.163 1.00 97.75 92 ILE A O 1
ATOM 757 N N . GLY A 1 93 ? -9.045 -4.189 12.862 1.00 95.56 93 GLY A N 1
ATOM 758 C CA . GLY A 1 93 ? -9.465 -4.170 14.264 1.00 95.56 93 GLY A CA 1
ATOM 759 C C . GLY A 1 93 ? -10.921 -4.604 14.453 1.00 95.56 93 GLY A C 1
ATOM 760 O O . GLY A 1 93 ? -11.628 -4.060 15.297 1.00 95.56 93 GLY A O 1
ATOM 761 N N . GLY A 1 94 ? -11.397 -5.541 13.634 1.00 97.31 94 GLY A N 1
ATOM 762 C CA . GLY A 1 94 ? -12.767 -6.035 13.650 1.00 97.31 94 GLY A CA 1
ATOM 763 C C . GLY A 1 94 ? -13.758 -5.206 12.831 1.00 97.31 94 GLY A C 1
ATOM 764 O O . GLY A 1 94 ? -14.875 -5.688 12.620 1.00 97.31 94 GLY A O 1
ATOM 765 N N . GLU A 1 95 ? -13.37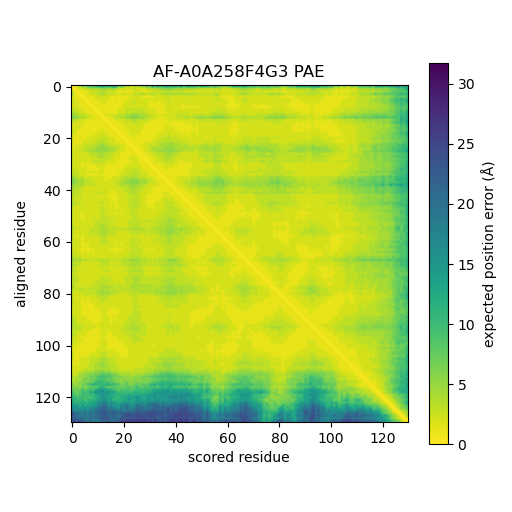2 -4.044 12.304 1.00 98.12 95 GLU A N 1
ATOM 766 C CA . GLU A 1 95 ? -14.259 -3.121 11.592 1.00 98.12 95 GLU A CA 1
ATOM 767 C C . GLU A 1 95 ? -14.025 -3.140 10.075 1.00 98.12 95 GLU A C 1
ATOM 769 O O . GLU A 1 95 ? -12.888 -3.095 9.605 1.00 98.12 95 GLU A O 1
ATOM 774 N N . THR A 1 96 ? -15.104 -3.226 9.292 1.00 98.31 96 THR A N 1
ATOM 775 C CA . THR A 1 96 ? -15.036 -3.150 7.826 1.00 98.31 96 THR A CA 1
ATOM 776 C C . THR A 1 96 ? -14.929 -1.697 7.383 1.00 98.31 96 THR A C 1
ATOM 778 O O . THR A 1 96 ? -15.740 -0.863 7.777 1.00 98.31 96 THR A O 1
ATOM 781 N N . SER A 1 97 ? -13.958 -1.405 6.520 1.00 98.38 97 SER A N 1
ATOM 782 C CA . SER A 1 97 ? -13.714 -0.060 6.006 1.00 98.38 97 SER A CA 1
ATOM 783 C C . SER A 1 97 ? -13.407 -0.077 4.515 1.00 98.38 97 SER A C 1
ATOM 785 O O . SER A 1 97 ? -12.701 -0.958 4.021 1.00 98.38 97 SER A O 1
ATOM 787 N N . VAL A 1 98 ? -13.916 0.932 3.805 1.00 98.62 98 VAL A N 1
ATOM 788 C CA . VAL A 1 98 ? -13.544 1.229 2.420 1.00 98.62 98 VAL A CA 1
ATOM 789 C C . VAL A 1 98 ? -12.620 2.438 2.422 1.00 98.62 98 VAL A C 1
ATOM 791 O O . VAL A 1 98 ? -13.024 3.547 2.770 1.00 98.62 98 VAL A O 1
ATOM 794 N N . GLY A 1 99 ? -11.376 2.223 2.012 1.00 98.38 99 GLY A N 1
ATOM 795 C CA . GLY A 1 99 ? -10.332 3.241 2.005 1.00 98.38 99 GLY A CA 1
ATOM 796 C C . GLY A 1 99 ? -9.633 3.360 0.662 1.00 98.38 99 GLY A C 1
ATOM 797 O O . GLY A 1 99 ? -9.802 2.531 -0.234 1.00 98.38 99 GLY A O 1
ATOM 798 N N . VAL A 1 100 ? -8.832 4.413 0.520 1.00 98.50 100 VAL A N 1
ATOM 799 C CA . VAL A 1 100 ? -7.952 4.566 -0.643 1.00 98.50 100 VAL A CA 1
ATOM 800 C C . VAL A 1 100 ? -6.745 3.662 -0.449 1.00 98.50 100 VAL A C 1
ATOM 802 O O . VAL A 1 100 ? -6.143 3.660 0.620 1.00 98.50 100 VAL A O 1
ATOM 805 N N . HIS A 1 101 ? -6.379 2.933 -1.498 1.00 98.62 101 HIS A N 1
ATOM 806 C CA . HIS A 1 101 ? -5.189 2.097 -1.567 1.00 98.62 101 HIS A CA 1
ATOM 807 C C . HIS A 1 101 ? -4.371 2.432 -2.810 1.00 98.62 101 HIS A C 1
ATOM 809 O O . HIS A 1 101 ? -4.916 2.609 -3.904 1.00 98.62 101 HIS A O 1
ATOM 815 N N . GLU A 1 102 ? -3.057 2.488 -2.631 1.00 98.38 102 GLU A N 1
ATOM 816 C CA . GLU A 1 102 ? -2.064 2.690 -3.671 1.00 98.38 102 GLU A CA 1
ATOM 817 C C . GLU A 1 102 ? -1.019 1.578 -3.654 1.00 98.38 102 GLU A C 1
ATOM 819 O O . GLU A 1 102 ? -0.598 1.112 -2.595 1.00 98.38 102 GLU A O 1
ATOM 824 N N . ALA A 1 103 ? -0.564 1.191 -4.844 1.00 98.25 103 ALA A N 1
ATOM 825 C CA . ALA A 1 103 ? 0.580 0.310 -5.034 1.00 98.25 103 ALA A CA 1
ATOM 826 C C . ALA A 1 103 ? 1.500 0.878 -6.115 1.00 98.25 103 ALA A C 1
ATOM 828 O O . ALA A 1 103 ? 1.033 1.241 -7.197 1.00 98.25 103 ALA A O 1
ATOM 829 N N . LEU A 1 104 ? 2.801 0.918 -5.830 1.00 97.31 104 LEU A N 1
ATOM 830 C CA . LEU A 1 104 ? 3.861 1.398 -6.709 1.00 97.31 104 LEU A CA 1
ATOM 831 C C . LEU A 1 104 ? 4.965 0.344 -6.815 1.00 97.31 104 LEU A C 1
ATOM 833 O O . LEU A 1 104 ? 5.577 -0.045 -5.822 1.00 97.31 104 LEU A O 1
ATOM 837 N N . ASP A 1 105 ? 5.254 -0.078 -8.039 1.00 96.81 105 ASP A N 1
ATOM 838 C CA . ASP A 1 105 ? 6.303 -1.042 -8.360 1.00 96.81 105 ASP A CA 1
ATOM 839 C C . ASP A 1 105 ? 7.427 -0.335 -9.127 1.00 96.81 105 ASP A C 1
ATOM 841 O O . ASP A 1 105 ? 7.375 -0.140 -10.348 1.00 96.81 105 ASP A O 1
ATOM 845 N N . LEU A 1 106 ? 8.454 0.090 -8.389 1.00 95.31 106 LEU A N 1
ATOM 846 C CA . LEU A 1 106 ? 9.584 0.813 -8.962 1.00 95.31 106 LEU A CA 1
ATOM 847 C C . LEU A 1 106 ? 10.540 -0.113 -9.719 1.00 95.31 106 LEU A C 1
ATOM 849 O O . LEU A 1 106 ? 11.190 0.332 -10.667 1.00 95.31 106 LEU A O 1
ATOM 853 N N . THR A 1 107 ? 10.568 -1.405 -9.386 1.00 93.94 107 THR A N 1
ATOM 854 C CA . THR A 1 107 ? 11.288 -2.414 -10.172 1.00 93.94 107 THR A CA 1
ATOM 855 C C . THR A 1 107 ? 10.701 -2.531 -11.581 1.00 93.94 107 THR A C 1
ATOM 857 O O . THR A 1 107 ? 11.444 -2.651 -12.557 1.00 93.94 107 THR A O 1
ATOM 860 N N . ARG A 1 108 ? 9.372 -2.443 -11.731 1.00 93.81 108 ARG A N 1
ATOM 861 C CA . ARG A 1 108 ? 8.722 -2.337 -13.046 1.00 93.81 108 ARG A CA 1
ATOM 862 C C . ARG A 1 108 ? 9.009 -1.000 -13.711 1.00 93.81 108 ARG A C 1
ATOM 864 O O . ARG A 1 108 ? 9.388 -0.994 -14.878 1.00 93.81 108 ARG A O 1
ATOM 871 N N . TYR A 1 109 ? 8.880 0.110 -12.984 1.00 93.12 109 TYR A N 1
ATOM 872 C CA . TYR A 1 109 ? 9.149 1.451 -13.516 1.00 93.12 109 TYR A CA 1
ATOM 873 C C . TYR A 1 109 ? 10.575 1.620 -14.073 1.00 93.12 109 TYR A C 1
ATOM 875 O O . TYR A 1 109 ? 10.782 2.373 -15.029 1.00 93.12 109 TYR A O 1
ATOM 883 N N . ALA A 1 110 ? 11.562 0.937 -13.489 1.00 93.19 110 ALA A N 1
ATOM 884 C CA . ALA A 1 110 ? 12.956 0.984 -13.926 1.00 93.19 110 ALA A CA 1
ATOM 885 C 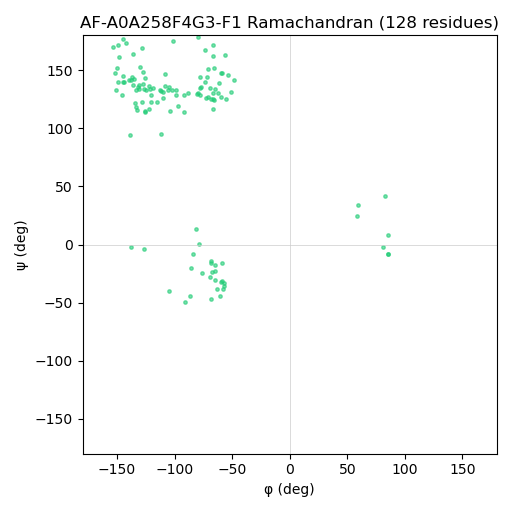C . ALA A 1 110 ? 13.193 0.324 -15.298 1.00 93.19 110 ALA A C 1
ATOM 887 O O . ALA A 1 110 ? 14.223 0.570 -15.922 1.00 93.19 110 ALA A O 1
ATOM 888 N N . ARG A 1 111 ? 12.255 -0.491 -15.799 1.00 93.19 111 ARG A N 1
ATOM 889 C CA . ARG A 1 111 ? 12.425 -1.214 -17.065 1.00 93.19 111 ARG A CA 1
ATOM 890 C C . ARG A 1 111 ? 12.361 -0.249 -18.263 1.00 93.19 111 ARG A C 1
ATOM 892 O O . ARG A 1 111 ? 11.356 0.451 -18.404 1.00 93.19 111 ARG A O 1
ATOM 899 N N . PRO A 1 112 ? 13.361 -0.237 -19.171 1.00 91.94 112 PRO A N 1
ATOM 900 C CA . PRO A 1 112 ? 13.414 0.716 -20.287 1.00 91.94 112 PRO A CA 1
ATOM 901 C C . PRO A 1 112 ? 12.191 0.671 -21.208 1.00 91.94 112 PRO A C 1
ATOM 903 O O . PRO A 1 112 ? 11.682 1.711 -21.612 1.00 91.94 112 PRO A O 1
ATOM 906 N N . TRP A 1 113 ? 11.659 -0.525 -21.473 1.00 88.56 113 TRP A N 1
ATOM 907 C CA . TRP A 1 113 ? 10.487 -0.715 -22.335 1.00 88.56 113 TRP A CA 1
ATOM 908 C C . TRP A 1 113 ? 9.202 -0.090 -21.780 1.00 88.56 113 TRP A C 1
ATOM 910 O O . TRP A 1 113 ? 8.246 0.113 -22.522 1.00 88.56 113 TRP A O 1
ATOM 920 N N . LEU A 1 114 ? 9.165 0.229 -20.484 1.00 88.38 114 LEU A N 1
ATOM 921 C CA . LEU A 1 114 ? 8.008 0.834 -19.834 1.00 88.38 114 LEU A CA 1
ATOM 922 C C . LEU A 1 114 ? 8.024 2.369 -19.972 1.00 88.38 114 LEU A C 1
ATOM 924 O O . LEU A 1 114 ? 6.976 3.004 -19.888 1.00 88.38 114 LEU A O 1
ATOM 928 N N . LYS A 1 115 ? 9.189 2.978 -20.251 1.00 88.12 115 LYS A N 1
ATOM 929 C CA . LYS A 1 115 ? 9.342 4.439 -20.367 1.00 88.12 115 LYS A CA 1
ATOM 930 C C . LYS A 1 115 ? 8.494 5.064 -21.480 1.00 88.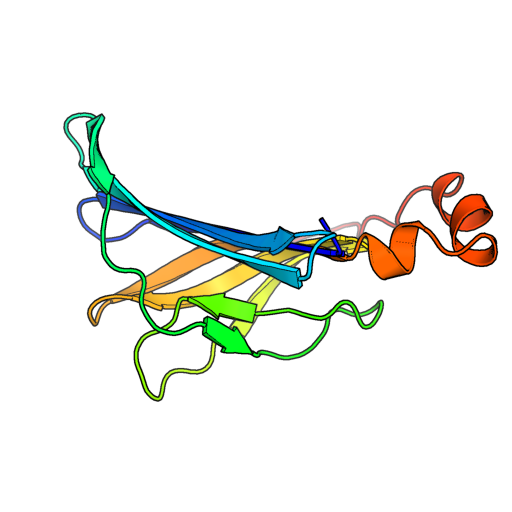12 115 LYS A C 1
ATOM 932 O O . LYS A 1 115 ? 7.826 6.054 -21.182 1.00 88.12 115 LYS A O 1
ATOM 937 N N . PRO A 1 116 ? 8.415 4.495 -22.701 1.00 87.56 116 PRO A N 1
ATOM 938 C CA . PRO A 1 116 ? 7.532 5.026 -23.738 1.00 87.56 116 PRO A CA 1
ATOM 939 C C . PRO A 1 116 ? 6.059 5.059 -23.313 1.00 87.56 116 PRO A C 1
ATOM 941 O O . PRO A 1 116 ? 5.330 5.965 -23.699 1.00 87.56 116 PRO A O 1
ATOM 944 N N . MET A 1 117 ? 5.616 4.122 -22.464 1.00 84.69 117 MET A N 1
ATOM 945 C CA . MET A 1 117 ? 4.222 4.055 -22.007 1.00 84.69 117 MET A CA 1
ATOM 946 C C . MET A 1 117 ? 3.823 5.234 -21.110 1.00 84.69 117 MET A C 1
ATOM 948 O O . MET A 1 117 ? 2.643 5.554 -21.027 1.00 84.69 117 MET A O 1
ATOM 952 N N . ILE A 1 118 ? 4.787 5.891 -20.454 1.00 81.44 118 ILE A N 1
ATOM 953 C CA . ILE A 1 118 ? 4.539 7.056 -19.586 1.00 81.44 118 ILE A CA 1
ATOM 954 C C . ILE A 1 118 ? 4.111 8.274 -20.413 1.00 81.44 118 ILE A C 1
ATOM 956 O O . ILE A 1 118 ? 3.370 9.122 -19.923 1.00 81.44 118 ILE A O 1
ATOM 960 N N . ALA A 1 119 ? 4.542 8.348 -21.675 1.00 80.62 119 ALA A N 1
ATOM 961 C CA . ALA A 1 119 ? 4.160 9.428 -22.578 1.00 80.62 119 ALA A CA 1
ATOM 962 C C . ALA A 1 119 ? 2.671 9.377 -22.970 1.00 80.62 119 ALA A C 1
ATOM 964 O O . ALA A 1 119 ? 2.137 10.359 -23.484 1.00 80.62 119 ALA A O 1
ATOM 965 N N . PHE A 1 120 ? 1.984 8.259 -22.715 1.00 77.38 120 PHE A N 1
ATOM 966 C CA . PHE A 1 120 ? 0.573 8.090 -23.036 1.00 77.38 120 PHE A CA 1
ATOM 967 C C . PHE A 1 120 ? -0.310 8.319 -21.812 1.00 77.38 120 PHE A C 1
ATOM 969 O O . PHE A 1 120 ? -0.091 7.781 -20.725 1.00 77.38 120 PHE A O 1
ATOM 976 N N . ARG A 1 121 ? -1.372 9.106 -22.002 1.00 73.56 121 ARG A N 1
ATOM 977 C CA . ARG A 1 121 ? -2.376 9.347 -20.965 1.00 73.56 121 ARG A CA 1
ATOM 978 C C . ARG A 1 121 ? -3.141 8.057 -20.676 1.00 73.56 121 ARG A C 1
ATOM 980 O O . ARG A 1 121 ? -3.685 7.440 -21.588 1.00 73.56 121 ARG A O 1
ATOM 987 N N . VAL A 1 122 ? -3.252 7.698 -19.398 1.00 72.50 122 VAL A N 1
ATOM 988 C CA . VAL A 1 122 ? -4.080 6.563 -18.966 1.00 72.50 122 VAL A CA 1
ATOM 989 C C . VAL A 1 122 ? -5.537 6.808 -19.390 1.00 72.50 122 VAL A C 1
ATOM 991 O O . VAL A 1 122 ? -6.084 7.870 -19.056 1.00 72.50 122 VAL A O 1
ATOM 994 N N . PRO A 1 123 ? -6.179 5.863 -20.107 1.00 69.94 123 PRO A N 1
ATOM 995 C CA . PRO A 1 123 ? -7.574 5.990 -20.503 1.00 69.94 123 PRO A CA 1
ATOM 996 C C . PRO A 1 123 ? -8.461 6.227 -19.282 1.00 69.94 123 PRO A C 1
ATOM 998 O O . PRO A 1 123 ? -8.445 5.457 -18.321 1.00 69.94 123 PRO A O 1
ATOM 1001 N N . ARG A 1 124 ? -9.246 7.305 -19.310 1.00 67.12 124 ARG A N 1
ATOM 1002 C CA . ARG A 1 124 ? -10.254 7.572 -18.279 1.00 67.12 124 ARG A CA 1
ATOM 1003 C C . ARG A 1 124 ? -11.569 6.968 -18.753 1.00 67.12 124 ARG A C 1
ATOM 1005 O O . ARG A 1 124 ? -11.996 7.243 -19.870 1.00 67.12 124 ARG A O 1
ATOM 1012 N N . ARG A 1 125 ? -12.221 6.163 -17.914 1.00 66.44 125 ARG A N 1
ATOM 1013 C CA . ARG A 1 125 ? -13.602 5.737 -18.179 1.00 66.44 125 ARG A CA 1
ATOM 1014 C C . ARG A 1 125 ? -14.525 6.955 -18.104 1.00 66.44 125 ARG A C 1
ATOM 1016 O O . ARG A 1 125 ? -14.537 7.643 -17.084 1.00 66.44 125 ARG A O 1
ATOM 1023 N N . ALA A 1 126 ? -15.277 7.212 -19.170 1.00 65.19 126 ALA A N 1
ATOM 1024 C CA . ALA A 1 126 ? -16.378 8.170 -19.155 1.00 65.19 126 ALA A CA 1
ATOM 1025 C C . ALA A 1 126 ? -17.609 7.542 -18.469 1.00 65.19 126 ALA A C 1
ATOM 1027 O O . ALA A 1 126 ? -17.847 6.347 -18.628 1.00 65.19 126 ALA A O 1
ATOM 1028 N N . GLY A 1 127 ? -18.383 8.339 -17.721 1.00 64.06 127 GLY A N 1
ATOM 1029 C CA . GLY A 1 127 ? -19.702 7.930 -17.210 1.00 64.06 127 GLY A CA 1
ATOM 1030 C C . GLY A 1 127 ? -19.723 7.100 -15.918 1.00 64.06 127 GLY A C 1
ATOM 1031 O O . GLY A 1 127 ? -20.500 6.155 -15.823 1.00 64.06 127 GLY A O 1
ATOM 1032 N N . TRP A 1 128 ? -18.906 7.432 -14.913 1.00 57.88 128 TRP A N 1
ATOM 1033 C CA . TRP A 1 128 ? -19.046 6.822 -13.581 1.00 57.88 128 TRP A CA 1
ATOM 1034 C C . TRP A 1 128 ? -20.410 7.161 -12.954 1.00 57.88 128 TRP A C 1
ATOM 1036 O O . TRP A 1 128 ? -20.790 8.330 -12.911 1.00 57.88 128 TRP A O 1
ATOM 1046 N N . ARG A 1 129 ? -21.128 6.147 -12.454 1.00 55.16 129 ARG A N 1
ATOM 1047 C CA . ARG A 1 129 ? -22.312 6.306 -11.592 1.00 55.16 129 ARG A CA 1
ATOM 1048 C C . ARG A 1 129 ? -21.949 5.806 -10.191 1.00 55.16 129 ARG A C 1
ATOM 1050 O O . ARG A 1 129 ? -21.323 4.751 -10.088 1.00 55.16 129 ARG A O 1
ATOM 1057 N N . PHE A 1 130 ? -22.283 6.606 -9.180 1.00 54.09 130 PHE A N 1
ATOM 1058 C CA . PHE A 1 130 ? -22.115 6.297 -7.757 1.00 54.09 130 PHE A CA 1
ATOM 1059 C C . PHE A 1 130 ? -23.313 5.512 -7.233 1.00 54.09 130 PHE A C 1
ATOM 1061 O O . PHE A 1 130 ? -24.431 5.776 -7.735 1.00 54.09 130 PHE A O 1
#